Protein AF-0000000080641346 (afdb_homodimer)

Solvent-accessible surface area (backbone atoms only — not comparable to full-atom values): 7410 Å² total; per-residue (Å²): 88,31,54,39,50,41,51,44,59,51,30,59,75,70,66,49,52,66,63,59,49,15,62,72,49,70,47,54,49,66,57,49,52,45,48,41,63,59,72,61,62,54,46,49,25,45,59,51,28,36,50,36,58,64,69,64,57,82,56,42,58,72,43,44,43,79,41,114,89,30,53,39,47,38,51,45,60,51,31,59,75,70,67,50,52,64,62,60,48,14,62,72,48,70,47,55,50,66,57,48,50,46,49,40,63,60,74,63,63,55,46,49,26,45,59,50,29,35,51,34,57,65,69,65,57,84,55,41,60,71,43,45,43,79,41,115

Nearest PDB structures (foldseek):
  1b0n-assembly1_A  TM=8.890E-01  e=9.674E-03  Bacillus subtilis
  7t5u-assembly1_A  TM=7.933E-01  e=5.342E-03  Escherichia coli
  3qq6-assembly1_A  TM=8.705E-01  e=1.104E-02  Bacillus subtilis
  3zkc-assembly1_B  TM=8.684E-01  e=1.104E-02  Bacillus subtilis subsp. subtilis str. 168
  3zkc-assembly1_A  TM=8.473E-01  e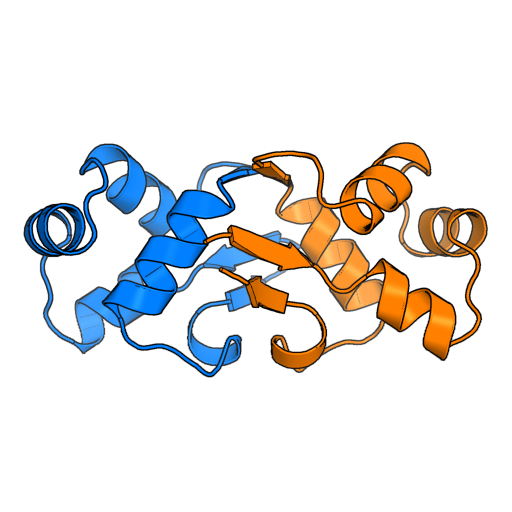=1.179E-02  Bacillus subtilis subsp. subtilis str. 168

Secondary structure (DSSP, 8-state):
-EEEETHHHHHHHHT--HHHHHHHHT--HHHHHHHHHT--SEEEHHHHHHHHHHHT---HHHHEEEE-/-EEEETHHHHHHHHT--HHHHHHHHT--HHHHHHHHHT--SEEEHHHHHHHHHHHT---HHHHEEEE-

Foldseek 3Di:
DAKAFCLQVLCVVVVHDLCRLCVQLVHDSVLSVCNNVVPDRDHDPVVVVSSCVSSVPPDVVVTIDDDD/DAKAFCLQVLCVVVVHDLCRLCVQLVHDSVLSVCNNVVPDRDHDPVVVVSSCVSSVPPDVVVTIDDDD

Structure (mmCIF, N/CA/C/O backbone):
data_AF-0000000080641346-model_v1
#
loop_
_entity.id
_entity.type
_entity.pdbx_description
1 polymer 'HTH cro/C1-type domain-containing protein'
#
loop_
_atom_site.group_PDB
_atom_site.id
_atom_site.type_symbol
_atom_site.label_atom_id
_atom_site.label_alt_id
_atom_site.label_comp_id
_atom_site.label_asym_id
_atom_site.label_entity_id
_atom_site.label_seq_id
_atom_site.pdbx_PDB_ins_code
_atom_site.Cartn_x
_atom_site.Cartn_y
_atom_site.Cartn_z
_atom_site.occupancy
_atom_site.B_iso_or_equiv
_atom_site.auth_seq_id
_atom_site.auth_comp_id
_atom_site.auth_asym_id
_atom_site.auth_atom_id
_atom_site.pdbx_PDB_model_num
ATOM 1 N N . MET A 1 1 ? -3.141 9.492 -10.547 1 87.5 1 MET A N 1
ATOM 2 C CA . MET A 1 1 ? -2.049 9.008 -9.703 1 87.5 1 MET A CA 1
ATOM 3 C C . MET A 1 1 ? -2.547 7.953 -8.727 1 87.5 1 MET A C 1
ATOM 5 O O . MET A 1 1 ? -3.545 8.164 -8.031 1 87.5 1 MET A O 1
ATOM 9 N N . ARG A 1 2 ? -1.963 6.793 -8.875 1 94.38 2 ARG A N 1
ATOM 10 C CA . ARG A 1 2 ? -2.393 5.742 -7.961 1 94.38 2 ARG A CA 1
ATOM 11 C C . ARG A 1 2 ? -1.223 4.844 -7.57 1 94.38 2 ARG A C 1
ATOM 13 O O . ARG A 1 2 ? -0.218 4.781 -8.281 1 94.38 2 ARG A O 1
ATOM 20 N N . LEU A 1 3 ? -1.389 4.215 -6.465 1 97.06 3 LEU A N 1
ATOM 21 C CA . LEU A 1 3 ? -0.452 3.188 -6.02 1 97.06 3 LEU A CA 1
ATOM 22 C C . LEU A 1 3 ? -0.625 1.906 -6.832 1 97.06 3 LEU A C 1
ATOM 24 O O . LEU A 1 3 ? -1.705 1.312 -6.836 1 97.06 3 LEU A O 1
ATOM 28 N N . TYR A 1 4 ? 0.426 1.586 -7.582 1 97.69 4 TYR A N 1
ATOM 29 C CA . TYR A 1 4 ? 0.452 0.367 -8.383 1 97.69 4 TYR A CA 1
ATOM 30 C C . TYR A 1 4 ? 1.204 -0.744 -7.66 1 97.69 4 TYR A C 1
ATOM 32 O O . TYR A 1 4 ? 2.289 -0.518 -7.121 1 97.69 4 TYR A O 1
ATOM 40 N N . ILE A 1 5 ? 0.56 -1.896 -7.664 1 98 5 ILE A N 1
ATOM 41 C CA . ILE A 1 5 ? 1.216 -3.068 -7.094 1 98 5 ILE A CA 1
ATOM 42 C C . ILE A 1 5 ? 1.813 -3.92 -8.211 1 98 5 ILE A C 1
ATOM 44 O O . ILE A 1 5 ? 1.091 -4.398 -9.086 1 98 5 ILE A O 1
ATOM 48 N N . LYS A 1 6 ? 3.07 -4.199 -8.188 1 98.19 6 LYS A N 1
ATOM 49 C CA . LYS A 1 6 ? 3.801 -4.875 -9.258 1 98.19 6 LYS A CA 1
ATOM 50 C C . LYS A 1 6 ? 3.773 -6.387 -9.07 1 98.19 6 LYS A C 1
ATOM 52 O O . LYS A 1 6 ? 4.715 -7.082 -9.453 1 98.19 6 LYS A O 1
ATOM 57 N N . LEU A 1 7 ? 2.775 -6.848 -8.492 1 98.25 7 LEU A N 1
ATOM 58 C CA . LEU A 1 7 ? 2.691 -8.273 -8.18 1 98.25 7 LEU A CA 1
ATOM 59 C C . LEU A 1 7 ? 2.752 -9.109 -9.445 1 98.25 7 LEU A C 1
ATOM 61 O O . LEU A 1 7 ? 3.541 -10.055 -9.539 1 98.25 7 LEU A O 1
ATOM 65 N N . GLU A 1 8 ? 1.95 -8.75 -10.414 1 98.25 8 GLU A N 1
ATOM 66 C CA . GLU A 1 8 ? 1.902 -9.523 -11.648 1 98.25 8 GLU A CA 1
ATOM 67 C C . GLU A 1 8 ? 3.268 -9.562 -12.328 1 98.25 8 GLU A C 1
ATOM 69 O O . GLU A 1 8 ? 3.707 -10.617 -12.797 1 98.25 8 GLU A O 1
ATOM 74 N N . GLU A 1 9 ? 3.934 -8.5 -12.43 1 98.12 9 GLU A N 1
ATOM 75 C CA . GLU A 1 9 ? 5.258 -8.406 -13.031 1 98.12 9 GLU A CA 1
ATOM 76 C C . GLU A 1 9 ? 6.266 -9.281 -12.297 1 98.12 9 GLU A C 1
ATOM 78 O O . GLU A 1 9 ? 7.09 -9.945 -12.93 1 98.12 9 GLU A O 1
ATOM 83 N N . ILE A 1 10 ? 6.211 -9.266 -10.969 1 98.06 10 ILE A N 1
ATOM 84 C CA . ILE A 1 10 ? 7.133 -10.047 -10.148 1 98.06 10 ILE A CA 1
ATOM 85 C C . ILE A 1 10 ? 6.895 -11.539 -10.375 1 98.06 10 ILE A C 1
ATOM 87 O O . ILE A 1 10 ? 7.84 -12.305 -10.57 1 98.06 10 ILE A O 1
ATOM 91 N N . LEU A 1 11 ? 5.586 -11.883 -10.32 1 98.12 11 LEU A N 1
ATOM 92 C CA . LEU A 1 11 ? 5.25 -13.289 -10.531 1 98.12 11 LEU A CA 1
ATOM 93 C C . LEU A 1 11 ? 5.695 -13.758 -11.914 1 98.12 11 LEU A C 1
ATOM 95 O O . LEU A 1 11 ? 6.262 -14.844 -12.055 1 98.12 11 LEU A O 1
ATOM 99 N N . ASP A 1 12 ? 5.477 -12.922 -12.914 1 98 12 ASP A N 1
ATOM 100 C CA . ASP A 1 12 ? 5.863 -13.25 -14.289 1 98 12 ASP A CA 1
ATOM 101 C C . ASP A 1 12 ? 7.379 -13.383 -14.414 1 98 12 ASP A C 1
ATOM 103 O O . ASP A 1 12 ? 7.875 -14.328 -15.023 1 98 12 ASP A O 1
ATOM 107 N N . LYS A 1 13 ? 8.078 -12.5 -13.844 1 97.56 13 LYS A N 1
ATOM 108 C CA . LYS A 1 13 ? 9.539 -12.5 -13.883 1 97.56 13 LYS A CA 1
ATOM 109 C C . LYS A 1 13 ? 10.109 -13.742 -13.195 1 97.56 13 LYS A C 1
ATOM 111 O O . LYS A 1 13 ? 11.117 -14.297 -13.633 1 97.56 13 LYS A O 1
ATOM 116 N N . ARG A 1 14 ? 9.445 -14.164 -12.148 1 96.62 14 ARG A N 1
ATOM 117 C CA . ARG A 1 14 ? 9.922 -15.297 -11.375 1 96.62 14 ARG A CA 1
ATOM 118 C C . ARG A 1 14 ? 9.344 -16.609 -11.898 1 96.62 14 ARG A C 1
ATOM 120 O O . ARG A 1 14 ? 9.703 -17.688 -11.422 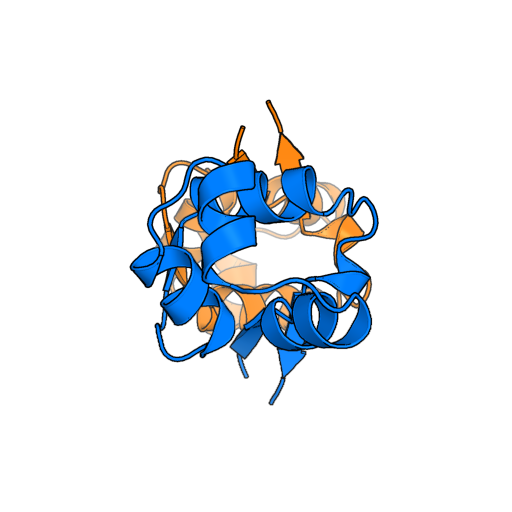1 96.62 14 ARG A O 1
ATOM 127 N N . GLY A 1 15 ? 8.375 -16.469 -12.719 1 97.69 15 GLY A N 1
ATOM 128 C CA . GLY A 1 15 ? 7.746 -17.641 -13.305 1 97.69 15 GLY A CA 1
ATOM 129 C C . GLY A 1 15 ? 6.785 -18.344 -12.367 1 97.69 15 GLY A C 1
ATOM 130 O O . GLY A 1 15 ? 6.66 -19.562 -12.391 1 97.69 15 GLY A O 1
ATOM 131 N N . ILE A 1 16 ? 6.234 -17.672 -11.555 1 97.44 16 ILE A N 1
ATOM 132 C CA . ILE A 1 16 ? 5.297 -18.234 -10.594 1 97.44 16 ILE A CA 1
ATOM 133 C C . ILE A 1 16 ? 3.867 -18.062 -11.102 1 97.44 16 ILE A C 1
ATOM 135 O O . ILE A 1 16 ? 3.486 -16.969 -11.547 1 97.44 16 ILE A O 1
ATOM 139 N N . LYS A 1 17 ? 3.121 -19.078 -11.031 1 97.94 17 LYS A N 1
ATOM 140 C CA . LYS A 1 17 ? 1.716 -19.016 -11.422 1 97.94 17 LYS A CA 1
ATOM 141 C C . LYS A 1 17 ? 0.868 -18.375 -10.32 1 97.94 17 LYS A C 1
ATOM 143 O O . LYS A 1 17 ? 1.084 -18.625 -9.133 1 97.94 17 LYS A O 1
ATOM 148 N N . LYS A 1 18 ? -0.145 -17.594 -10.68 1 98 18 LYS A N 1
ATOM 149 C CA . LYS A 1 18 ? -1.003 -16.875 -9.742 1 98 18 LYS A CA 1
ATOM 150 C C . LYS A 1 18 ? -1.677 -17.844 -8.773 1 98 18 LYS A C 1
ATOM 152 O O . LYS A 1 18 ? -1.672 -17.609 -7.559 1 98 18 LYS A O 1
ATOM 157 N N . MET A 1 19 ? -2.219 -18.922 -9.352 1 97.69 19 MET A N 1
ATOM 158 C CA . MET A 1 19 ? -2.934 -19.906 -8.547 1 97.69 19 MET A CA 1
ATOM 159 C C . MET A 1 19 ? -2 -20.562 -7.535 1 97.69 19 MET A C 1
ATOM 161 O O . MET A 1 19 ? -2.369 -20.75 -6.375 1 97.69 19 MET A O 1
ATOM 165 N N . LYS A 1 20 ? -0.89 -20.938 -7.965 1 97.88 20 LYS A N 1
ATOM 166 C CA . LYS A 1 20 ? 0.098 -21.562 -7.082 1 97.88 20 LYS A CA 1
ATOM 167 C C . LYS A 1 20 ? 0.53 -20.594 -5.98 1 97.88 20 LYS A C 1
ATOM 169 O O . LYS A 1 20 ? 0.643 -20.984 -4.816 1 97.88 20 LYS A O 1
ATOM 174 N N . PHE A 1 21 ? 0.82 -19.438 -6.324 1 98.5 21 PHE A N 1
ATOM 175 C CA . PHE A 1 21 ? 1.227 -18.422 -5.352 1 98.5 21 PHE A CA 1
ATOM 176 C C . PHE A 1 21 ? 0.136 -18.219 -4.309 1 98.5 21 PHE A C 1
ATOM 178 O O . PHE A 1 21 ? 0.424 -18.109 -3.113 1 98.5 21 PHE A O 1
ATOM 185 N N . ALA A 1 22 ? -1.121 -18.078 -4.746 1 98.12 22 ALA A N 1
ATOM 186 C CA . ALA A 1 22 ? -2.258 -17.891 -3.848 1 98.12 22 ALA A CA 1
ATOM 187 C C . ALA A 1 22 ? -2.285 -18.984 -2.773 1 98.12 22 ALA A C 1
ATOM 189 O O . ALA A 1 22 ? -2.465 -18.688 -1.59 1 98.12 22 ALA A O 1
ATOM 190 N N . GLU A 1 23 ? -2.055 -20.156 -3.221 1 97.06 23 GLU A N 1
ATOM 191 C CA . GLU A 1 23 ? -2.018 -21.297 -2.303 1 97.06 23 GLU A CA 1
ATOM 192 C C . GLU A 1 23 ? -0.842 -21.188 -1.336 1 97.06 23 GLU A C 1
ATOM 194 O O . GLU A 1 23 ? -0.98 -21.484 -0.147 1 97.06 23 GLU A O 1
ATOM 199 N N . GLU A 1 24 ? 0.261 -20.75 -1.817 1 95.75 24 GLU A N 1
ATOM 200 C CA . GLU A 1 24 ? 1.483 -20.641 -1.027 1 95.75 24 GLU A CA 1
ATOM 201 C C . GLU A 1 24 ? 1.325 -19.609 0.088 1 95.75 24 GLU A C 1
ATOM 203 O O . GLU A 1 24 ? 1.813 -19.812 1.202 1 95.75 24 GLU A O 1
ATOM 208 N N . VAL A 1 25 ? 0.707 -18.516 -0.219 1 96.25 25 VAL A N 1
ATOM 209 C CA . VAL A 1 25 ? 0.61 -17.422 0.744 1 96.25 25 VAL A CA 1
ATOM 210 C C . VAL A 1 25 ? -0.68 -17.547 1.55 1 96.25 25 VAL A C 1
ATOM 212 O O . VAL A 1 25 ? -0.898 -16.812 2.512 1 96.25 25 VAL A O 1
ATOM 215 N N . GLY 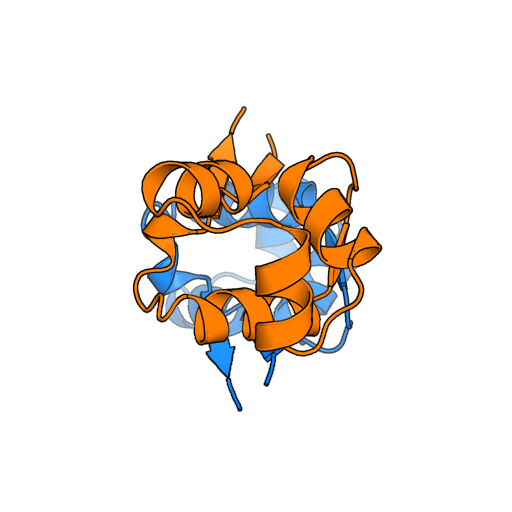A 1 26 ? -1.522 -18.406 1.161 1 96.25 26 GLY A N 1
ATOM 216 C CA . GLY A 1 26 ? -2.768 -18.641 1.876 1 96.25 26 GLY A CA 1
ATOM 217 C C . GLY A 1 26 ? -3.83 -17.594 1.583 1 96.25 26 GLY A C 1
ATOM 218 O O . GLY A 1 26 ? -4.484 -17.094 2.5 1 96.25 26 GLY A O 1
ATOM 219 N N . VAL A 1 27 ? -3.951 -17.203 0.407 1 95.88 27 VAL A N 1
ATOM 220 C CA . VAL A 1 27 ? -4.953 -16.25 -0.051 1 95.88 27 VAL A CA 1
ATOM 221 C C . VAL A 1 27 ? -5.75 -16.844 -1.206 1 95.88 27 VAL A C 1
ATOM 223 O O . VAL A 1 27 ? -5.285 -17.766 -1.882 1 95.88 27 VAL A O 1
ATOM 226 N N . ARG A 1 28 ? -6.922 -16.344 -1.357 1 97.25 28 ARG A N 1
ATOM 227 C CA . ARG A 1 28 ? -7.75 -16.828 -2.457 1 97.25 28 ARG A CA 1
ATOM 228 C C . ARG A 1 28 ? -7.211 -16.344 -3.801 1 97.25 28 ARG A C 1
ATOM 230 O O . ARG A 1 28 ? -6.711 -15.219 -3.91 1 97.25 28 ARG A O 1
ATOM 237 N N . ASN A 1 29 ? -7.445 -17.219 -4.781 1 97.5 29 ASN A N 1
ATOM 238 C CA . ASN A 1 29 ? -6.992 -16.906 -6.129 1 97.5 29 ASN A CA 1
ATOM 239 C C . ASN A 1 29 ? -7.543 -15.562 -6.613 1 97.5 29 ASN A C 1
ATOM 241 O O . ASN A 1 29 ? -6.84 -14.805 -7.285 1 97.5 29 ASN A O 1
ATOM 245 N N . ASN A 1 30 ? -8.742 -15.312 -6.293 1 97.25 30 ASN A N 1
ATOM 246 C CA . ASN A 1 30 ? -9.375 -14.078 -6.75 1 97.25 30 ASN A CA 1
ATOM 247 C C . ASN A 1 30 ? -8.688 -12.844 -6.168 1 97.25 30 ASN A C 1
ATOM 249 O O . ASN A 1 30 ? -8.617 -11.805 -6.82 1 97.25 30 ASN A O 1
ATOM 253 N N . VAL A 1 31 ? -8.172 -12.953 -4.918 1 96.81 31 VAL A N 1
ATOM 254 C CA . VAL A 1 31 ? -7.469 -11.844 -4.277 1 96.81 31 VAL A CA 1
ATOM 255 C C . VAL A 1 31 ? -6.164 -11.555 -5.02 1 96.81 31 VAL A C 1
ATOM 257 O O . VAL A 1 31 ? -5.852 -10.398 -5.309 1 96.81 31 VAL A O 1
ATOM 260 N N . ILE A 1 32 ? -5.445 -12.625 -5.32 1 98.06 32 ILE A N 1
ATOM 261 C CA . ILE A 1 32 ? -4.199 -12.477 -6.066 1 98.06 32 ILE A CA 1
ATOM 262 C C . ILE A 1 32 ? -4.492 -11.883 -7.441 1 98.06 32 ILE A C 1
ATOM 264 O O . ILE A 1 32 ? -3.797 -10.961 -7.883 1 98.06 32 ILE A O 1
ATOM 268 N N . SER A 1 33 ? -5.508 -12.43 -8.109 1 97.88 33 SER A N 1
ATOM 269 C CA . SER A 1 33 ? -5.891 -11.914 -9.422 1 97.88 33 SER A CA 1
ATOM 270 C C . SER A 1 33 ? -6.227 -10.422 -9.359 1 97.88 33 SER A C 1
ATOM 272 O O . SER A 1 33 ? -5.812 -9.648 -10.219 1 97.88 33 SER A O 1
ATOM 274 N N . GLU A 1 34 ? -6.953 -10.047 -8.336 1 97.25 34 GLU A N 1
ATOM 275 C CA . GLU A 1 34 ? -7.34 -8.648 -8.156 1 97.25 34 GLU A CA 1
ATOM 276 C C . GLU A 1 34 ? -6.121 -7.77 -7.898 1 97.25 34 GLU A C 1
ATOM 278 O O . GLU A 1 34 ? -6.023 -6.664 -8.438 1 97.25 34 GLU A O 1
ATOM 283 N N . LEU A 1 35 ? -5.203 -8.227 -7.062 1 97.5 35 LEU A N 1
ATOM 284 C CA . LEU A 1 35 ? -3.986 -7.477 -6.762 1 97.5 35 LEU A CA 1
ATOM 285 C C . LEU A 1 35 ? -3.129 -7.309 -8.008 1 97.5 35 LEU A C 1
ATOM 287 O O . LEU A 1 35 ? -2.543 -6.246 -8.227 1 97.5 35 LEU A O 1
ATOM 291 N N . CYS A 1 36 ? -3.15 -8.305 -8.82 1 98.12 36 CYS A N 1
ATOM 292 C CA . CYS A 1 36 ? -2.383 -8.273 -10.062 1 98.12 36 CYS A CA 1
ATOM 293 C C . CYS A 1 36 ? -3.01 -7.312 -11.062 1 98.12 36 CYS A C 1
ATOM 295 O O . CYS A 1 36 ? -2.299 -6.605 -11.781 1 98.12 36 CYS A O 1
ATOM 297 N N . ALA A 1 37 ? -4.234 -7.273 -11.102 1 97.06 37 ALA A N 1
ATOM 298 C CA . ALA A 1 37 ? -4.957 -6.484 -12.094 1 97.06 37 ALA A CA 1
ATOM 299 C C . ALA A 1 37 ? -4.902 -4.996 -11.758 1 97.06 37 ALA A C 1
ATOM 301 O O . ALA A 1 37 ? -5.027 -4.148 -12.641 1 97.06 37 ALA A O 1
ATOM 302 N N . ASN A 1 38 ? -4.75 -4.605 -10.602 1 97.38 38 ASN A N 1
ATOM 303 C CA . ASN A 1 38 ? -4.703 -3.227 -10.133 1 97.38 38 ASN A CA 1
ATOM 304 C C . ASN A 1 38 ? -5.961 -2.457 -10.523 1 97.38 38 ASN A C 1
ATOM 306 O O . ASN A 1 38 ? -5.891 -1.279 -10.875 1 97.38 38 ASN A O 1
ATOM 310 N N . GLN A 1 39 ? -7.035 -3.061 -10.43 1 94.75 39 GLN A N 1
ATOM 311 C CA . GLN A 1 39 ? -8.281 -2.445 -10.875 1 94.75 39 GLN A CA 1
ATOM 312 C C . GLN A 1 39 ? -9.07 -1.88 -9.703 1 94.75 39 GLN A C 1
ATOM 314 O O . GLN A 1 39 ? -9.836 -0.931 -9.867 1 94.75 39 GLN A O 1
ATOM 319 N N . ARG A 1 40 ? -8.875 -2.436 -8.531 1 95.44 40 ARG A N 1
ATOM 320 C CA . ARG A 1 40 ? -9.602 -1.976 -7.355 1 95.44 40 ARG A CA 1
ATOM 321 C C . ARG A 1 40 ? -9.008 -0.682 -6.812 1 95.44 40 ARG A C 1
ATOM 323 O O . ARG A 1 40 ? -7.785 -0.501 -6.828 1 95.44 40 ARG A O 1
ATOM 330 N N . SER A 1 41 ? -9.883 0.09 -6.297 1 96.56 41 SER A N 1
ATOM 331 C CA . SER A 1 41 ? -9.438 1.36 -5.734 1 96.56 41 SER A CA 1
ATOM 332 C C . SER A 1 41 ? -8.789 1.163 -4.367 1 96.56 41 SER A C 1
ATOM 334 O O . SER A 1 41 ? -7.984 1.986 -3.932 1 96.56 41 SER A O 1
ATOM 336 N N . THR A 1 42 ? -9.156 0.118 -3.732 1 97.31 42 THR A N 1
ATOM 337 C CA . THR A 1 42 ? -8.625 -0.149 -2.398 1 97.31 42 THR A CA 1
ATOM 338 C C . THR A 1 42 ? -7.867 -1.473 -2.375 1 97.31 42 THR A C 1
ATOM 340 O O . THR A 1 42 ? -8.039 -2.309 -3.264 1 97.31 42 THR A O 1
ATOM 343 N N . ILE A 1 43 ? -6.957 -1.593 -1.416 1 96.44 43 ILE A N 1
ATOM 344 C CA . ILE A 1 43 ? -6.254 -2.855 -1.214 1 96.44 43 ILE A CA 1
ATOM 345 C C . ILE A 1 43 ? -6.305 -3.244 0.261 1 96.44 43 ILE A C 1
ATOM 347 O O . ILE A 1 43 ? -6.34 -2.377 1.138 1 96.44 43 ILE A O 1
ATOM 351 N N . ASN A 1 44 ? -6.348 -4.496 0.414 1 97.5 44 ASN A N 1
ATOM 352 C CA . ASN A 1 44 ? -6.352 -5.051 1.764 1 97.5 44 ASN A CA 1
ATOM 353 C C . ASN A 1 44 ? -4.941 -5.172 2.326 1 97.5 44 ASN A C 1
ATOM 355 O O . ASN A 1 44 ? -4.074 -5.801 1.712 1 97.5 44 ASN A O 1
ATOM 359 N N . ARG A 1 45 ? -4.746 -4.613 3.535 1 97.38 45 ARG A N 1
ATOM 360 C CA . ARG A 1 45 ? -3.424 -4.535 4.145 1 97.38 45 ARG A CA 1
ATOM 361 C C . ARG A 1 45 ? -2.887 -5.926 4.469 1 97.38 45 ARG A C 1
ATOM 363 O O . ARG A 1 45 ? -1.687 -6.18 4.336 1 97.38 45 ARG A O 1
ATOM 370 N N . GLU A 1 46 ? -3.721 -6.797 4.875 1 97 46 GLU A N 1
ATOM 371 C CA . GLU A 1 46 ? -3.297 -8.156 5.199 1 97 46 GLU A CA 1
ATOM 372 C C . GLU A 1 46 ? -2.863 -8.914 3.947 1 97 46 GLU A C 1
ATOM 374 O O . GLU A 1 46 ? -1.845 -9.602 3.955 1 97 46 GLU A O 1
ATOM 379 N N . HIS A 1 47 ? -3.59 -8.766 2.936 1 97.19 47 HIS A N 1
ATOM 380 C CA . HIS A 1 47 ? -3.264 -9.445 1.688 1 97.19 47 HIS A CA 1
ATOM 381 C C . HIS A 1 47 ? -1.914 -8.984 1.146 1 97.19 47 HIS A C 1
ATOM 383 O O . HIS A 1 47 ? -1.103 -9.805 0.709 1 97.19 47 HIS A O 1
ATOM 389 N N . VAL A 1 48 ? -1.701 -7.711 1.24 1 97.12 48 VAL A N 1
ATOM 390 C CA . VAL A 1 48 ? -0.447 -7.156 0.746 1 97.12 48 VAL A CA 1
ATOM 391 C C . VAL A 1 48 ? 0.718 -7.688 1.578 1 97.12 48 VAL A C 1
ATOM 393 O O . VAL A 1 48 ? 1.766 -8.047 1.033 1 97.12 48 VAL A O 1
ATOM 396 N N . ALA A 1 49 ? 0.456 -7.738 2.836 1 97.19 49 ALA A N 1
ATOM 397 C CA . ALA A 1 49 ? 1.496 -8.258 3.723 1 97.19 49 ALA A CA 1
ATOM 398 C C . ALA A 1 49 ? 1.826 -9.703 3.393 1 97.19 49 ALA A C 1
ATOM 400 O O . ALA A 1 49 ? 2.998 -10.086 3.32 1 97.19 49 ALA A O 1
ATOM 401 N N . LYS A 1 50 ? 0.844 -10.508 3.174 1 97.06 50 LYS A N 1
ATOM 402 C CA . LYS A 1 50 ? 1.035 -11.914 2.83 1 97.06 50 LYS A CA 1
ATOM 403 C C . LYS A 1 50 ? 1.797 -12.062 1.516 1 97.06 50 LYS A C 1
ATOM 405 O O . LYS A 1 50 ? 2.678 -12.914 1.393 1 97.06 50 LYS A O 1
ATOM 410 N N . VAL A 1 51 ? 1.444 -11.242 0.601 1 97.31 51 VAL A N 1
ATOM 411 C CA . VAL A 1 51 ? 2.084 -11.273 -0.71 1 97.31 51 VAL A CA 1
ATOM 412 C C . VAL A 1 51 ? 3.559 -10.906 -0.573 1 97.31 51 VAL A C 1
ATOM 414 O O . VAL A 1 51 ? 4.434 -11.602 -1.096 1 97.31 51 VAL A O 1
ATOM 417 N N . ALA A 1 52 ? 3.82 -9.836 0.106 1 97.12 52 ALA A N 1
ATOM 418 C CA . ALA A 1 52 ? 5.199 -9.398 0.31 1 97.12 52 ALA A CA 1
ATOM 419 C C . ALA A 1 52 ? 6.023 -10.484 0.99 1 97.12 52 ALA A C 1
ATOM 421 O O . ALA A 1 52 ? 7.148 -10.773 0.571 1 97.12 52 ALA A O 1
ATOM 422 N N . LYS A 1 53 ? 5.461 -11.07 1.996 1 96.38 53 LYS A N 1
ATOM 423 C CA . LYS A 1 53 ? 6.148 -12.117 2.738 1 96.38 53 LYS A CA 1
ATOM 424 C C . LYS A 1 53 ? 6.359 -13.359 1.87 1 96.38 53 LYS A C 1
ATOM 426 O O . LYS A 1 53 ? 7.441 -13.945 1.869 1 96.38 53 LYS A O 1
ATOM 431 N N . GLY A 1 54 ? 5.328 -13.703 1.177 1 96.31 54 GLY A N 1
ATOM 432 C CA . GLY A 1 54 ? 5.398 -14.867 0.311 1 96.31 54 GLY A CA 1
ATOM 433 C C . GLY A 1 54 ? 6.461 -14.75 -0.767 1 96.31 54 GLY A C 1
ATOM 434 O O . GLY A 1 54 ? 7.07 -15.742 -1.158 1 96.31 54 GLY A O 1
ATOM 435 N N . LEU A 1 55 ? 6.707 -13.531 -1.194 1 97.25 55 LEU A N 1
ATOM 436 C CA . LEU A 1 55 ? 7.691 -13.273 -2.24 1 97.25 55 LEU A CA 1
ATOM 437 C C . LEU A 1 55 ? 9.062 -12.969 -1.641 1 97.25 55 LEU A C 1
ATOM 439 O O . LEU A 1 55 ? 10.047 -12.828 -2.369 1 97.25 55 LEU A O 1
ATOM 443 N N . GLY A 1 56 ? 9.055 -12.828 -0.365 1 96.06 56 GLY A N 1
ATOM 444 C CA . GLY A 1 56 ? 10.297 -12.484 0.299 1 96.06 56 GLY A CA 1
ATOM 445 C C . GLY A 1 56 ? 10.781 -11.086 -0.029 1 96.06 56 GLY A C 1
ATOM 446 O O . GLY A 1 56 ? 11.984 -10.844 -0.147 1 96.06 56 GLY A O 1
ATOM 447 N N . ILE A 1 57 ? 9.93 -10.266 -0.222 1 95.44 57 ILE A N 1
ATOM 448 C CA . ILE A 1 57 ? 10.281 -8.898 -0.599 1 95.44 57 ILE A CA 1
ATOM 449 C C . ILE A 1 57 ? 10.508 -8.062 0.656 1 95.44 57 ILE A C 1
ATOM 451 O O . ILE A 1 57 ? 9.641 -7.992 1.53 1 95.44 57 ILE A O 1
ATOM 455 N N . THR A 1 58 ? 11.664 -7.438 0.709 1 93.19 58 THR A N 1
ATOM 456 C CA . THR A 1 58 ? 12 -6.57 1.833 1 93.19 58 THR A CA 1
ATOM 457 C C . THR A 1 58 ? 12.086 -5.113 1.385 1 93.19 58 THR A C 1
ATOM 459 O O . THR A 1 58 ? 12.039 -4.199 2.211 1 93.19 58 THR A O 1
ATOM 462 N N . ASP A 1 59 ? 12.312 -4.988 0.091 1 97.19 59 ASP A N 1
ATOM 463 C CA . ASP A 1 59 ? 12.336 -3.658 -0.51 1 97.19 59 ASP A CA 1
ATOM 464 C C . ASP A 1 59 ? 10.977 -3.301 -1.102 1 97.19 59 ASP A C 1
ATOM 466 O O . ASP A 1 59 ? 10.609 -3.795 -2.17 1 97.19 59 ASP A O 1
ATOM 470 N N . MET A 1 60 ? 10.297 -2.393 -0.462 1 97.5 60 MET A N 1
ATOM 471 C CA . MET A 1 60 ? 8.938 -2.047 -0.863 1 97.5 60 MET A CA 1
ATOM 472 C C . MET A 1 60 ? 8.922 -1.39 -2.238 1 97.5 60 MET A C 1
ATOM 474 O O . MET A 1 60 ? 7.895 -1.37 -2.914 1 97.5 60 MET A O 1
ATOM 478 N N . ASN A 1 61 ? 10.102 -0.903 -2.658 1 97.62 61 ASN A N 1
ATOM 479 C CA . ASN A 1 61 ? 10.195 -0.33 -3.996 1 97.62 61 ASN A CA 1
ATOM 480 C C . ASN A 1 61 ? 10.008 -1.395 -5.074 1 97.62 61 ASN A C 1
ATOM 482 O O . ASN A 1 61 ? 9.648 -1.079 -6.211 1 97.62 61 ASN A O 1
ATOM 486 N N . GLU A 1 62 ? 10.258 -2.604 -4.73 1 97.38 62 GLU A N 1
ATOM 487 C CA . GLU A 1 62 ? 10.102 -3.705 -5.676 1 97.38 62 GLU A CA 1
ATOM 488 C C . GLU A 1 62 ? 8.633 -4.047 -5.887 1 97.38 62 GLU A C 1
ATOM 490 O O . GLU A 1 62 ? 8.25 -4.496 -6.969 1 97.38 62 GLU A O 1
ATOM 495 N N . LEU A 1 63 ? 7.789 -3.773 -4.859 1 97.88 63 LEU A N 1
ATOM 496 C CA . LEU A 1 63 ? 6.402 -4.227 -4.891 1 97.88 63 LEU A CA 1
ATOM 497 C C . LEU A 1 63 ? 5.465 -3.078 -5.258 1 97.88 63 LEU A C 1
ATOM 499 O O . LEU A 1 63 ? 4.453 -3.289 -5.93 1 97.88 63 LEU A O 1
ATOM 503 N N . PHE A 1 64 ? 5.832 -1.864 -4.801 1 97.88 64 PHE A N 1
ATOM 504 C CA . PHE A 1 64 ? 4.945 -0.718 -4.957 1 97.88 64 PHE A CA 1
ATOM 505 C C . PHE A 1 64 ? 5.547 0.304 -5.914 1 97.88 64 PHE A C 1
ATOM 507 O O . PHE A 1 64 ? 6.758 0.524 -5.914 1 97.88 64 PHE A O 1
ATOM 514 N N . GLU A 1 65 ? 4.699 0.929 -6.691 1 96.75 65 GLU A N 1
ATOM 515 C CA . GLU A 1 65 ? 5.07 2.033 -7.57 1 96.75 65 GLU A CA 1
ATOM 516 C C . GLU A 1 65 ? 3.941 3.053 -7.684 1 96.75 65 GLU A C 1
ATOM 518 O O . GLU A 1 65 ? 2.771 2.682 -7.797 1 96.75 65 GLU A O 1
ATOM 523 N N . ILE A 1 66 ? 4.277 4.332 -7.582 1 96 66 ILE A N 1
ATOM 524 C CA . ILE A 1 66 ? 3.287 5.371 -7.852 1 96 66 ILE A CA 1
ATOM 525 C C . ILE A 1 66 ? 3.273 5.695 -9.344 1 96 66 ILE A C 1
ATOM 527 O O . ILE A 1 66 ? 4.309 6.039 -9.922 1 96 66 ILE A O 1
ATOM 531 N N . ARG A 1 67 ? 2.033 5.453 -9.875 1 93.25 67 ARG A N 1
ATOM 532 C CA . ARG A 1 67 ? 1.906 5.707 -11.305 1 93.25 67 ARG A CA 1
ATOM 533 C C . ARG A 1 67 ? 0.914 6.832 -11.578 1 93.25 67 ARG A C 1
ATOM 535 O O . ARG A 1 67 ? -0.067 6.992 -10.852 1 93.25 67 ARG A O 1
ATOM 542 N N . ASP A 1 68 ? 1.14 7.715 -12.516 1 84.44 68 ASP A N 1
ATOM 543 C CA . ASP A 1 68 ? 0.271 8.828 -12.898 1 84.44 68 ASP A CA 1
ATOM 544 C C . ASP A 1 68 ? -0.887 8.344 -13.766 1 84.44 68 ASP A C 1
ATOM 546 O O . ASP A 1 68 ? -0.745 7.375 -14.516 1 84.44 68 ASP A O 1
ATOM 550 N N . MET B 1 1 ? -0.019 -9.945 10.758 1 87.31 1 MET B N 1
ATOM 551 C CA . MET B 1 1 ? 0.848 -9.297 9.781 1 87.31 1 MET B CA 1
ATOM 552 C C . MET B 1 1 ? 0.049 -8.344 8.891 1 87.31 1 MET B C 1
ATOM 554 O O . MET B 1 1 ? -0.984 -8.734 8.336 1 87.31 1 MET B O 1
ATOM 558 N N . ARG B 1 2 ? 0.449 -7.109 8.984 1 94.12 2 ARG B N 1
ATOM 559 C CA . ARG B 1 2 ? -0.272 -6.156 8.148 1 94.12 2 ARG B CA 1
ATOM 560 C C . ARG B 1 2 ? 0.666 -5.086 7.605 1 94.12 2 ARG B C 1
ATOM 562 O O . ARG B 1 2 ? 1.73 -4.836 8.18 1 94.12 2 ARG B O 1
ATOM 569 N N . LEU B 1 3 ? 0.26 -4.504 6.535 1 96.94 3 LEU B N 1
ATOM 570 C CA . LEU B 1 3 ? 0.942 -3.344 5.973 1 96.94 3 LEU B CA 1
ATOM 571 C C . LEU B 1 3 ? 0.676 -2.098 6.809 1 96.94 3 LEU B C 1
ATOM 573 O O . LEU B 1 3 ? -0.477 -1.697 6.984 1 96.94 3 LEU B O 1
ATOM 577 N N . TYR B 1 4 ? 1.748 -1.591 7.398 1 97.62 4 TYR B N 1
ATOM 578 C CA . TYR B 1 4 ? 1.686 -0.375 8.203 1 97.62 4 TYR B CA 1
ATOM 579 C C . TYR B 1 4 ? 2.135 0.836 7.391 1 97.62 4 TYR B C 1
ATOM 581 O O . TYR B 1 4 ? 3.158 0.786 6.703 1 97.62 4 TYR B O 1
ATOM 589 N N . ILE B 1 5 ? 1.317 1.865 7.496 1 97.94 5 ILE B N 1
ATOM 590 C CA . ILE B 1 5 ? 1.688 3.121 6.855 1 97.94 5 ILE B CA 1
ATOM 591 C C . ILE B 1 5 ? 2.287 4.07 7.887 1 97.94 5 ILE B C 1
ATOM 593 O O . ILE B 1 5 ? 1.629 4.43 8.867 1 97.94 5 ILE B O 1
ATOM 597 N N . LYS B 1 6 ? 3.461 4.559 7.695 1 98.19 6 LYS B N 1
ATOM 598 C CA . LYS B 1 6 ? 4.215 5.355 8.656 1 98.19 6 LYS B CA 1
ATOM 599 C C . LYS B 1 6 ? 3.916 6.84 8.492 1 98.19 6 LYS B C 1
ATOM 601 O O . LYS B 1 6 ? 4.773 7.684 8.758 1 98.19 6 LYS B O 1
ATOM 606 N N . LEU B 1 7 ? 2.789 7.113 8.062 1 98.25 7 LEU B N 1
ATOM 607 C CA . LEU B 1 7 ? 2.434 8.5 7.781 1 98.25 7 LEU B CA 1
ATOM 608 C C . LEU B 1 7 ? 2.533 9.352 9.039 1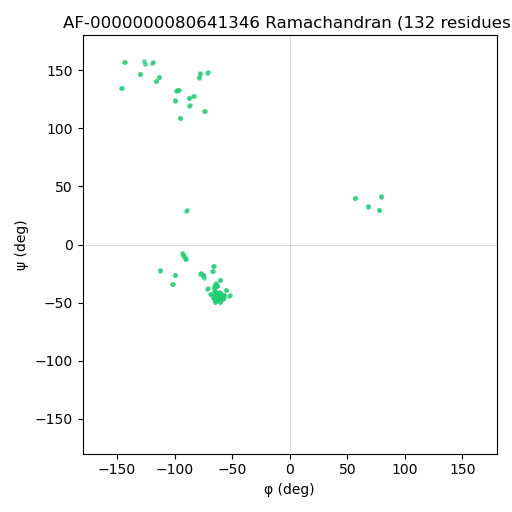 98.25 7 LEU B C 1
ATOM 610 O O . LEU B 1 7 ? 3.164 10.414 9.031 1 98.25 7 LEU B O 1
ATOM 614 N N . GLU B 1 8 ? 1.94 8.875 10.102 1 98.19 8 GLU B N 1
ATOM 615 C CA . GLU B 1 8 ? 1.939 9.641 11.344 1 98.19 8 GLU B CA 1
ATOM 616 C C . GLU B 1 8 ? 3.361 9.906 11.828 1 98.19 8 GLU B C 1
ATOM 618 O O . GLU B 1 8 ? 3.686 11.023 12.242 1 98.19 8 GLU B O 1
ATOM 623 N N . GLU B 1 9 ? 4.199 8.977 11.82 1 98.12 9 GLU B N 1
ATOM 624 C CA . GLU B 1 9 ? 5.594 9.102 12.242 1 98.12 9 GLU B CA 1
ATOM 625 C C . GLU B 1 9 ? 6.332 10.125 11.383 1 98.12 9 GLU B C 1
ATOM 627 O O . GLU B 1 9 ? 7.121 10.922 11.898 1 98.12 9 GLU B O 1
ATOM 632 N N . ILE B 1 10 ? 6.094 10.086 10.078 1 98.06 10 ILE B N 1
ATOM 633 C CA . ILE B 1 10 ? 6.758 10.992 9.141 1 98.06 10 ILE B CA 1
ATOM 634 C C . ILE B 1 10 ? 6.312 12.43 9.414 1 98.06 10 ILE B C 1
ATOM 636 O O . ILE B 1 10 ? 7.141 13.344 9.477 1 98.06 10 ILE B O 1
ATOM 640 N N . LEU B 1 11 ? 4.973 12.547 9.547 1 98.12 11 LEU B N 1
ATOM 641 C CA . LEU B 1 11 ? 4.449 13.883 9.82 1 98.12 11 LEU B CA 1
ATOM 642 C C . LEU B 1 11 ? 5 14.43 11.133 1 98.12 11 LEU B C 1
ATOM 644 O O . LEU B 1 11 ? 5.395 15.594 11.203 1 98.12 11 LEU B O 1
ATOM 648 N N . ASP B 1 12 ? 5.066 13.586 12.148 1 98 12 ASP B N 1
ATOM 649 C CA . ASP B 1 12 ? 5.582 13.984 13.453 1 98 12 ASP B CA 1
ATOM 650 C C . ASP B 1 12 ? 7.059 14.367 13.359 1 98 12 ASP B C 1
ATOM 652 O O . ASP B 1 12 ? 7.477 15.383 13.914 1 98 12 ASP B O 1
ATOM 656 N N . LYS B 1 13 ? 7.801 13.609 12.695 1 97.56 13 LYS B N 1
ATOM 657 C CA . LYS B 1 13 ? 9.234 13.844 12.539 1 97.56 13 LYS B CA 1
ATOM 658 C C . LYS B 1 13 ? 9.492 15.148 11.789 1 97.56 13 LYS B C 1
ATOM 660 O O . LYS B 1 13 ? 10.445 15.867 12.094 1 97.56 13 LYS B O 1
ATOM 665 N N . ARG B 1 14 ? 8.633 15.438 10.844 1 96.62 14 ARG B N 1
ATOM 666 C CA . ARG B 1 14 ? 8.805 16.625 10.016 1 96.62 14 ARG B CA 1
ATOM 667 C C . ARG B 1 14 ? 8.094 17.828 10.633 1 96.62 14 ARG B C 1
ATOM 669 O O . ARG B 1 14 ? 8.203 18.953 10.125 1 96.62 14 ARG B O 1
ATOM 676 N N . GLY B 1 15 ? 7.289 17.562 11.578 1 97.69 15 GLY B N 1
ATOM 677 C CA . GLY B 1 15 ? 6.562 18.625 12.258 1 97.69 15 GLY B CA 1
ATOM 678 C C . GLY B 1 15 ? 5.379 19.141 11.469 1 97.69 15 GLY B C 1
ATOM 679 O O . GLY B 1 15 ? 5.066 20.344 11.523 1 97.69 15 GLY B O 1
ATOM 680 N N . ILE B 1 16 ? 4.828 18.391 10.742 1 97.44 16 ILE B N 1
ATOM 681 C CA . ILE B 1 16 ? 3.684 18.781 9.922 1 97.44 16 ILE B CA 1
ATOM 682 C C . ILE B 1 16 ? 2.389 18.375 10.625 1 97.44 16 ILE B C 1
ATOM 684 O O . ILE B 1 16 ? 2.254 17.25 11.109 1 97.44 16 ILE B O 1
ATOM 688 N N . LYS B 1 17 ? 1.479 19.266 10.672 1 97.94 17 LYS B N 1
ATOM 689 C CA . LYS B 1 17 ? 0.17 18.969 11.25 1 97.94 17 LYS B CA 1
ATOM 690 C C . LYS B 1 17 ? -0.707 18.203 10.273 1 97.94 17 LYS B C 1
ATOM 692 O O . LYS B 1 17 ? -0.704 18.469 9.078 1 97.94 17 LYS B O 1
ATOM 697 N N . LYS B 1 18 ? -1.522 17.266 10.766 1 98 18 LYS B N 1
ATOM 698 C CA . LYS B 1 18 ? -2.373 16.406 9.945 1 98 18 LYS B CA 1
ATOM 699 C C . LYS B 1 18 ? -3.326 17.234 9.086 1 98 18 LYS B C 1
ATOM 701 O O . LYS B 1 18 ? -3.455 17 7.887 1 98 18 LYS B O 1
ATOM 706 N N . MET B 1 19 ? -3.947 18.219 9.742 1 97.69 19 MET B N 1
ATOM 707 C CA . MET B 1 19 ? -4.918 19.062 9.062 1 97.69 19 MET B CA 1
ATOM 708 C C . MET B 1 19 ? -4.254 19.844 7.9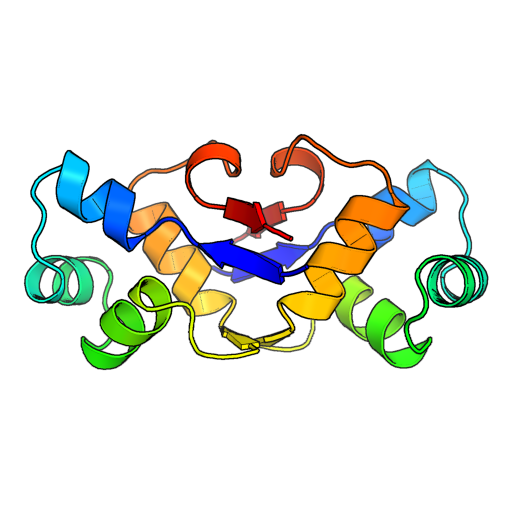34 1 97.69 19 MET B C 1
ATOM 710 O O . MET B 1 19 ? -4.801 19.953 6.836 1 97.69 19 MET B O 1
ATOM 714 N N . LYS B 1 20 ? -3.176 20.406 8.211 1 97.81 20 LYS B N 1
ATOM 715 C CA . LYS B 1 20 ? -2.434 21.172 7.211 1 97.81 20 LYS B CA 1
ATOM 716 C C . LYS B 1 20 ? -2.006 20.281 6.051 1 97.81 20 LYS B C 1
ATOM 718 O O . LYS B 1 20 ? -2.119 20.672 4.887 1 97.81 20 LYS B O 1
ATOM 723 N N . PHE B 1 21 ? -1.488 19.188 6.34 1 98.5 21 PHE B N 1
ATOM 724 C CA . PHE B 1 21 ? -1.063 18.25 5.305 1 98.5 21 PHE B CA 1
ATOM 725 C C . PHE B 1 21 ? -2.238 17.844 4.418 1 98.5 21 PHE B C 1
ATOM 727 O O . PHE B 1 21 ? -2.105 17.781 3.195 1 98.5 21 PHE B O 1
ATOM 734 N N . ALA B 1 22 ? -3.389 17.516 5.027 1 98.12 22 ALA B N 1
ATOM 735 C CA . ALA B 1 22 ? -4.594 17.141 4.289 1 98.12 22 ALA B CA 1
ATOM 736 C C . ALA B 1 22 ? -4.945 18.188 3.24 1 98.12 22 ALA B C 1
ATOM 738 O O . ALA B 1 22 ? -5.238 17.859 2.09 1 98.12 22 ALA B O 1
ATOM 739 N N . GLU B 1 23 ? -4.852 19.406 3.672 1 97 23 GLU B N 1
ATOM 740 C CA . GLU B 1 23 ? -5.125 20.516 2.771 1 97 23 GLU B CA 1
ATOM 741 C C . GLU B 1 23 ? -4.094 20.578 1.648 1 97 23 GLU B C 1
ATOM 743 O O . GLU B 1 23 ? -4.445 20.844 0.495 1 97 23 GLU B O 1
ATOM 748 N N . GLU B 1 24 ? -2.881 20.344 1.97 1 95.69 24 GLU B N 1
ATOM 749 C CA . GLU B 1 24 ? -1.78 20.422 1.014 1 95.69 24 GLU B CA 1
ATOM 750 C C . GLU B 1 24 ? -1.922 19.375 -0.078 1 95.69 24 GLU B C 1
ATOM 752 O O . GLU B 1 24 ? -1.637 19.641 -1.248 1 95.69 24 GLU B O 1
ATOM 757 N N . VAL B 1 25 ? -2.299 18.188 0.298 1 96.12 25 VAL B N 1
ATOM 758 C CA . VAL B 1 25 ? -2.354 17.078 -0.652 1 96.12 25 VAL B CA 1
ATOM 759 C C . VAL B 1 25 ? -3.746 17 -1.271 1 96.12 25 VAL B C 1
ATOM 761 O O . VAL B 1 25 ? -3.973 16.219 -2.207 1 96.12 25 VAL B O 1
ATOM 764 N N . GLY B 1 26 ? -4.641 17.703 -0.762 1 96.06 26 GLY B N 1
ATOM 765 C CA . GLY B 1 26 ? -5.992 17.734 -1.3 1 96.06 26 GLY B CA 1
ATOM 766 C C . GLY B 1 26 ? -6.828 16.531 -0.884 1 96.06 26 GLY B C 1
ATOM 767 O O . GLY B 1 26 ? -7.512 15.93 -1.713 1 96.06 26 GLY B O 1
ATOM 768 N N . VAL B 1 27 ? -6.734 16.141 0.306 1 95.69 27 VAL B N 1
ATOM 769 C CA . VAL B 1 27 ? -7.508 15.039 0.875 1 95.69 27 VAL B CA 1
ATOM 770 C C . VAL B 1 27 ? -8.227 15.516 2.139 1 95.69 27 VAL B C 1
ATOM 772 O O . VAL B 1 27 ? -7.832 16.516 2.744 1 95.69 27 VAL B O 1
ATOM 775 N N . ARG B 1 28 ? -9.25 14.812 2.449 1 97.19 28 ARG B N 1
ATOM 776 C CA . ARG B 1 28 ? -9.984 15.156 3.662 1 97.19 28 ARG B CA 1
ATOM 777 C C . ARG B 1 28 ? -9.18 14.789 4.906 1 97.19 28 ARG B C 1
ATOM 779 O O . ARG B 1 28 ? -8.484 13.773 4.93 1 97.19 28 ARG B O 1
ATOM 786 N N . ASN B 1 29 ? -9.406 15.617 5.93 1 97.5 29 ASN B N 1
ATOM 787 C CA . ASN B 1 29 ? -8.719 15.398 7.199 1 97.5 29 ASN B CA 1
ATOM 788 C C . ASN B 1 29 ? -8.969 13.992 7.734 1 97.5 29 ASN B C 1
ATOM 790 O O . ASN B 1 29 ? -8.062 13.367 8.289 1 97.5 29 ASN B O 1
ATOM 794 N N . ASN B 1 30 ? -10.141 13.555 7.566 1 97.19 30 ASN B N 1
ATOM 795 C CA . ASN B 1 30 ? -10.484 12.234 8.094 1 97.19 30 ASN B CA 1
ATOM 796 C C . ASN B 1 30 ? -9.688 11.133 7.402 1 97.19 30 ASN B C 1
ATOM 798 O O . ASN B 1 30 ? -9.359 10.125 8.023 1 97.19 30 ASN B O 1
ATOM 802 N N . VAL B 1 31 ? -9.383 11.305 6.105 1 96.75 31 VAL B N 1
ATOM 803 C CA . VAL B 1 31 ? -8.602 10.328 5.355 1 96.75 31 VAL B CA 1
ATOM 804 C C . VAL B 1 31 ? -7.18 10.258 5.914 1 96.75 31 VAL B C 1
ATOM 806 O O . VAL B 1 31 ? -6.648 9.172 6.148 1 96.75 31 VAL B O 1
ATOM 809 N N . ILE B 1 32 ? -6.605 11.445 6.133 1 98 32 ILE B N 1
ATOM 810 C CA . ILE B 1 32 ? -5.262 11.508 6.703 1 98 32 ILE B CA 1
ATOM 811 C C . ILE B 1 32 ? -5.262 10.891 8.094 1 98 32 ILE B C 1
ATOM 813 O O . ILE B 1 32 ? -4.371 10.102 8.43 1 98 32 ILE B O 1
ATOM 817 N N . SER B 1 33 ? -6.254 11.266 8.898 1 97.88 33 SER B N 1
ATOM 818 C CA . SER B 1 33 ? -6.367 10.711 10.242 1 97.88 33 SER B CA 1
ATOM 819 C C . SER B 1 33 ? -6.457 9.188 10.203 1 97.88 33 SER B C 1
ATOM 821 O O . SER B 1 33 ? -5.805 8.508 11 1 97.88 33 SER B O 1
ATOM 823 N N . GLU B 1 34 ? -7.242 8.68 9.297 1 97.12 34 GLU B N 1
ATOM 824 C CA . GLU B 1 34 ? -7.418 7.238 9.156 1 97.12 34 GLU B CA 1
ATOM 825 C C . GLU B 1 34 ? -6.117 6.566 8.727 1 97.12 34 GLU B C 1
ATOM 827 O O . GLU B 1 34 ? -5.762 5.504 9.234 1 97.12 34 GLU B O 1
ATOM 832 N N . LEU B 1 35 ? -5.41 7.16 7.777 1 97.44 35 LEU B N 1
ATOM 833 C CA . LEU B 1 35 ? -4.145 6.617 7.305 1 97.44 35 LEU B CA 1
ATOM 834 C C . LEU B 1 35 ? -3.104 6.609 8.422 1 97.44 35 LEU B C 1
ATOM 836 O O . LEU B 1 35 ? -2.32 5.664 8.539 1 97.44 35 LEU B O 1
ATOM 840 N N . CYS B 1 36 ? -3.174 7.605 9.227 1 98.12 36 CYS B N 1
ATOM 841 C CA . CYS B 1 36 ? -2.248 7.719 10.352 1 98.12 36 CYS B CA 1
ATOM 842 C C . CYS B 1 36 ? -2.561 6.68 11.422 1 98.12 36 CYS B C 1
ATOM 844 O O . CYS B 1 36 ? -1.649 6.109 12.023 1 98.12 36 CYS B O 1
ATOM 846 N N . ALA B 1 37 ? -3.746 6.441 11.617 1 97 37 ALA B N 1
ATOM 847 C CA . ALA B 1 37 ? -4.184 5.555 12.695 1 97 37 ALA B CA 1
ATOM 848 C C . ALA B 1 37 ? -3.938 4.094 12.336 1 97 37 ALA B C 1
ATOM 850 O O . ALA B 1 37 ? -3.797 3.246 13.219 1 97 37 ALA B O 1
ATOM 851 N N . ASN B 1 38 ? -3.887 3.711 11.172 1 97.31 38 ASN B N 1
ATOM 852 C CA . ASN B 1 38 ? -3.686 2.352 10.68 1 97.31 38 ASN B CA 1
ATOM 853 C C . ASN B 1 38 ? -4.738 1.395 11.234 1 97.31 38 ASN B C 1
ATOM 855 O O . ASN B 1 38 ? -4.43 0.249 11.57 1 97.31 38 ASN B O 1
ATOM 859 N N . GLN B 1 39 ? -5.898 1.82 11.305 1 94.62 39 GLN B N 1
ATOM 860 C CA . GLN B 1 39 ? -6.957 1.021 11.914 1 94.62 39 GLN B CA 1
ATOM 861 C C . GLN B 1 39 ? -7.797 0.318 10.859 1 94.62 39 GLN B C 1
ATOM 863 O O . GLN B 1 39 ? -8.367 -0.744 11.117 1 94.62 39 GLN B O 1
ATOM 868 N N . ARG B 1 40 ? -7.863 0.874 9.68 1 95.31 40 ARG B N 1
ATOM 869 C CA . ARG B 1 40 ? -8.664 0.285 8.609 1 95.31 40 ARG B CA 1
ATOM 870 C C . ARG B 1 40 ? -7.941 -0.9 7.977 1 95.31 40 ARG B C 1
ATOM 872 O O . ARG B 1 40 ? -6.719 -0.882 7.824 1 95.31 40 ARG B O 1
ATOM 879 N N . SER B 1 41 ? -8.742 -1.804 7.574 1 96.5 41 SER B N 1
ATOM 880 C CA . SER B 1 41 ? -8.18 -2.992 6.941 1 96.5 41 SER B CA 1
ATOM 881 C C . SER B 1 41 ? -7.77 -2.707 5.5 1 96.5 41 SER B C 1
ATOM 883 O O . SER B 1 41 ? -6.895 -3.385 4.953 1 96.5 41 SER B O 1
ATOM 885 N N . THR B 1 42 ? -8.391 -1.745 4.922 1 97.25 42 THR B N 1
ATOM 886 C CA . THR B 1 42 ? -8.094 -1.411 3.533 1 97.25 42 THR B CA 1
ATOM 887 C C . THR B 1 42 ? -7.57 0.017 3.42 1 97.25 42 THR B C 1
ATOM 889 O O . THR B 1 42 ? -7.742 0.823 4.336 1 97.25 42 THR B O 1
ATOM 892 N N . ILE B 1 43 ? -6.836 0.272 2.348 1 96.44 43 ILE B N 1
ATOM 893 C CA . ILE B 1 43 ? -6.383 1.63 2.066 1 96.44 43 ILE B CA 1
ATOM 894 C C . ILE B 1 43 ? -6.703 1.99 0.617 1 96.44 43 ILE B C 1
ATOM 896 O O . ILE B 1 43 ? -6.727 1.119 -0.256 1 96.44 43 ILE B O 1
ATOM 900 N N . ASN B 1 44 ? -6.977 3.209 0.484 1 97.5 44 ASN B N 1
ATOM 901 C CA . ASN B 1 44 ? -7.266 3.74 -0.844 1 97.5 44 ASN B CA 1
ATOM 902 C C . ASN B 1 44 ? -5.984 4.086 -1.601 1 97.5 44 ASN B C 1
ATOM 904 O O . ASN B 1 44 ? -5.156 4.855 -1.108 1 97.5 44 ASN B O 1
ATOM 908 N N . ARG B 1 45 ? -5.867 3.549 -2.832 1 97.44 45 ARG B N 1
ATOM 909 C CA . ARG B 1 45 ? -4.648 3.678 -3.623 1 97.44 45 ARG B CA 1
ATOM 910 C C . ARG B 1 45 ? -4.395 5.133 -4.004 1 97.44 45 ARG B C 1
ATOM 912 O O . ARG B 1 45 ? -3.244 5.578 -4.035 1 97.44 45 ARG B O 1
ATOM 919 N N . GLU B 1 46 ? -5.406 5.863 -4.273 1 97.06 46 GLU B N 1
ATOM 920 C CA . GLU B 1 46 ? -5.254 7.266 -4.637 1 97.06 46 GLU B CA 1
ATOM 921 C C . GLU B 1 46 ? -4.781 8.094 -3.445 1 97.06 46 GLU B C 1
ATOM 923 O O . GLU B 1 46 ? -3.9 8.945 -3.586 1 97.06 46 GLU B O 1
ATOM 928 N N . HIS B 1 47 ? -5.332 7.848 -2.348 1 97.19 47 HIS B N 1
ATOM 929 C CA . HIS B 1 47 ? -4.949 8.586 -1.148 1 97.19 47 HIS B CA 1
ATOM 930 C C . HIS B 1 47 ? -3.482 8.359 -0.805 1 97.19 47 HIS B C 1
ATOM 932 O O . HIS B 1 47 ? -2.766 9.305 -0.475 1 97.19 47 HIS B O 1
ATOM 938 N N . VAL B 1 48 ? -3.07 7.133 -0.941 1 97.12 48 VAL B N 1
ATOM 939 C CA . VAL B 1 48 ? -1.686 6.797 -0.631 1 97.12 48 VAL B CA 1
ATOM 940 C C . VAL B 1 48 ? -0.749 7.5 -1.61 1 97.12 48 VAL B C 1
ATOM 942 O O . VAL B 1 48 ? 0.291 8.031 -1.212 1 97.12 48 VAL B O 1
ATOM 945 N N . ALA B 1 49 ? -1.189 7.484 -2.818 1 97.19 49 ALA B N 1
ATOM 946 C CA . ALA B 1 49 ? -0.38 8.156 -3.832 1 97.19 49 ALA B CA 1
ATOM 947 C C . ALA B 1 49 ? -0.249 9.648 -3.535 1 97.19 49 ALA B C 1
ATOM 949 O O . ALA B 1 49 ? 0.844 10.211 -3.623 1 97.19 49 ALA B O 1
ATOM 950 N N . LYS B 1 50 ? -1.317 10.281 -3.176 1 97 50 LYS B N 1
ATOM 951 C CA . LYS B 1 50 ? -1.312 11.703 -2.846 1 97 50 LYS B CA 1
ATOM 952 C C . LYS B 1 50 ? -0.41 11.984 -1.647 1 97 50 LYS B C 1
ATOM 954 O O . LYS B 1 50 ? 0.328 12.977 -1.639 1 97 50 LYS B O 1
ATOM 959 N N . VAL B 1 51 ? -0.488 11.133 -0.706 1 97.31 51 VAL B N 1
ATOM 960 C CA . VAL B 1 51 ? 0.314 11.281 0.503 1 97.31 51 VAL B CA 1
ATOM 961 C C . VAL B 1 51 ? 1.797 11.156 0.159 1 97.31 51 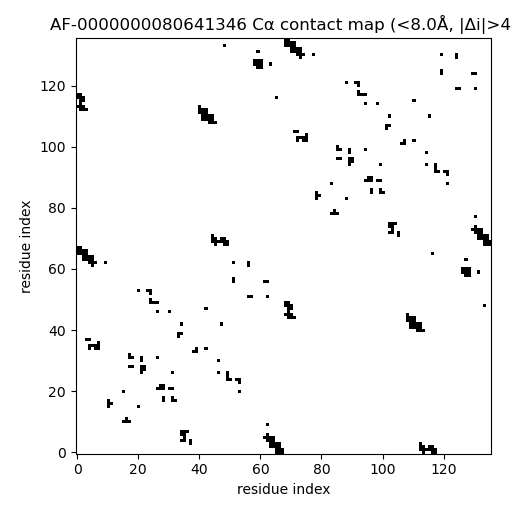VAL B C 1
ATOM 963 O O . VAL B 1 51 ? 2.607 11.992 0.565 1 97.31 51 VAL B O 1
ATOM 966 N N . ALA B 1 52 ? 2.123 10.133 -0.563 1 97.06 52 ALA B N 1
ATOM 967 C CA . ALA B 1 52 ? 3.514 9.93 -0.962 1 97.06 52 ALA B CA 1
ATOM 968 C C . ALA B 1 52 ? 4.047 11.133 -1.738 1 97.06 52 ALA B C 1
ATOM 970 O O . ALA B 1 52 ? 5.152 11.609 -1.478 1 97.06 52 ALA B O 1
ATOM 971 N N . LYS B 1 53 ? 3.25 11.594 -2.645 1 96.38 53 LYS B N 1
ATOM 972 C CA . LYS B 1 53 ? 3.645 12.734 -3.463 1 96.38 53 LYS B CA 1
ATOM 973 C C . LYS B 1 53 ? 3.771 14 -2.617 1 96.38 53 LYS B C 1
ATOM 975 O O . LYS B 1 53 ? 4.734 14.758 -2.762 1 96.38 53 LYS B O 1
ATOM 980 N N . GLY B 1 54 ? 2.816 14.188 -1.779 1 96.31 54 GLY B N 1
ATOM 981 C CA . GLY B 1 54 ? 2.814 15.359 -0.918 1 96.31 54 GLY B CA 1
ATOM 982 C C . GLY B 1 54 ? 4.02 15.43 -0 1 96.31 54 GLY B C 1
ATOM 983 O O . GLY B 1 54 ? 4.508 16.516 0.316 1 96.31 54 GLY B O 1
ATOM 984 N N . LEU B 1 55 ? 4.52 14.266 0.367 1 97.25 55 LEU B N 1
ATOM 985 C CA . LEU B 1 55 ? 5.668 14.188 1.264 1 97.25 55 LEU B CA 1
ATOM 986 C C . LEU B 1 55 ? 6.969 14.094 0.474 1 97.25 55 LEU B C 1
ATOM 988 O O . LEU B 1 55 ? 8.055 14.117 1.056 1 97.25 55 LEU B O 1
ATOM 992 N N . GLY B 1 56 ? 6.812 13.945 -0.782 1 96.06 56 GLY B N 1
ATOM 993 C CA . GLY B 1 56 ? 7.992 13.797 -1.618 1 96.06 56 GLY B CA 1
ATOM 994 C C . GLY B 1 56 ? 8.734 12.5 -1.373 1 96.06 56 GLY B C 1
ATOM 995 O O . GLY B 1 56 ? 9.969 12.461 -1.43 1 96.06 56 GLY B O 1
ATOM 996 N N . ILE B 1 57 ? 8.062 11.555 -1.063 1 95.38 57 ILE B N 1
ATOM 997 C CA . ILE B 1 57 ? 8.68 10.273 -0.753 1 95.38 57 ILE B CA 1
ATOM 998 C C . ILE B 1 57 ? 8.867 9.461 -2.035 1 95.38 57 ILE B C 1
ATOM 1000 O O . ILE B 1 57 ? 7.906 9.242 -2.781 1 95.38 57 ILE B O 1
ATOM 1004 N N . THR B 1 58 ? 10.086 9.023 -2.268 1 93.19 58 THR B N 1
ATOM 1005 C CA . THR B 1 58 ? 10.398 8.211 -3.438 1 93.19 58 THR B CA 1
ATOM 1006 C C . THR B 1 58 ? 10.789 6.797 -3.021 1 93.19 58 THR B C 1
ATOM 1008 O O . THR B 1 58 ? 10.781 5.875 -3.844 1 93.19 58 THR B O 1
ATOM 1011 N N . ASP B 1 59 ? 11.203 6.734 -1.778 1 97.19 59 ASP B N 1
ATOM 1012 C CA . ASP B 1 59 ? 11.523 5.438 -1.2 1 97.19 59 ASP B CA 1
ATOM 1013 C C . ASP B 1 59 ? 10.336 4.867 -0.43 1 97.19 59 ASP B C 1
ATOM 1015 O O . ASP B 1 59 ? 10.039 5.305 0.683 1 97.19 59 ASP B O 1
ATOM 1019 N N . MET B 1 60 ? 9.75 3.85 -0.982 1 97.44 60 MET B N 1
ATOM 1020 C CA . MET B 1 60 ? 8.531 3.289 -0.401 1 97.44 60 MET B CA 1
ATOM 1021 C C . MET B 1 60 ? 8.82 2.66 0.958 1 97.44 60 MET B C 1
ATOM 1023 O O . MET B 1 60 ? 7.91 2.482 1.77 1 97.44 60 MET B O 1
ATOM 1027 N N . ASN B 1 61 ? 10.102 2.373 1.205 1 97.69 61 ASN B N 1
ATOM 1028 C CA . ASN B 1 61 ? 10.461 1.841 2.514 1 97.69 61 ASN B CA 1
ATOM 1029 C C . ASN B 1 61 ? 10.258 2.875 3.617 1 97.69 61 ASN B C 1
ATOM 1031 O O . ASN B 1 61 ? 10.117 2.521 4.789 1 97.69 61 ASN B O 1
ATOM 1035 N N . GLU B 1 62 ? 10.266 4.094 3.256 1 97.38 62 GLU B N 1
ATOM 1036 C CA . GLU B 1 62 ? 10.062 5.168 4.223 1 97.38 62 GLU B CA 1
ATOM 1037 C C . GLU B 1 62 ? 8.602 5.266 4.645 1 97.38 62 GLU B C 1
ATOM 1039 O O . GLU B 1 62 ? 8.297 5.66 5.77 1 97.38 62 GLU B O 1
ATOM 1044 N N . LEU B 1 63 ? 7.68 4.863 3.732 1 97.81 63 LEU B N 1
ATOM 1045 C CA . LEU B 1 63 ? 6.254 5.078 3.959 1 97.81 63 LEU B CA 1
ATOM 1046 C C . LEU B 1 63 ? 5.578 3.799 4.441 1 97.81 63 LEU B C 1
ATOM 1048 O O . LEU B 1 63 ? 4.645 3.848 5.242 1 97.81 63 LEU B O 1
ATOM 1052 N N . PHE B 1 64 ? 6.078 2.652 3.928 1 97.88 64 PHE B N 1
ATOM 1053 C CA . PHE B 1 64 ? 5.418 1.38 4.195 1 97.88 64 PHE B CA 1
ATOM 1054 C C . PHE B 1 64 ? 6.309 0.48 5.047 1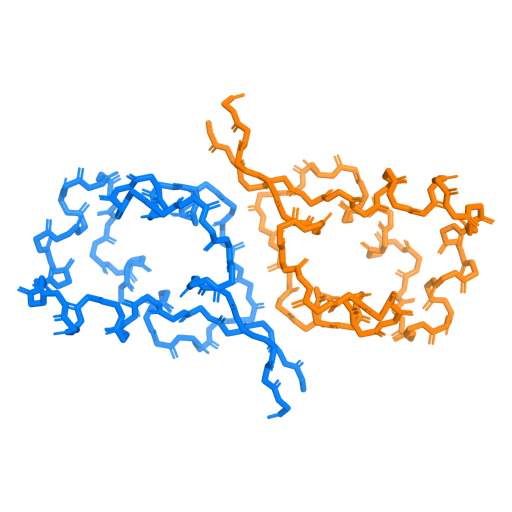 97.88 64 PHE B C 1
ATOM 1056 O O . PHE B 1 64 ? 7.52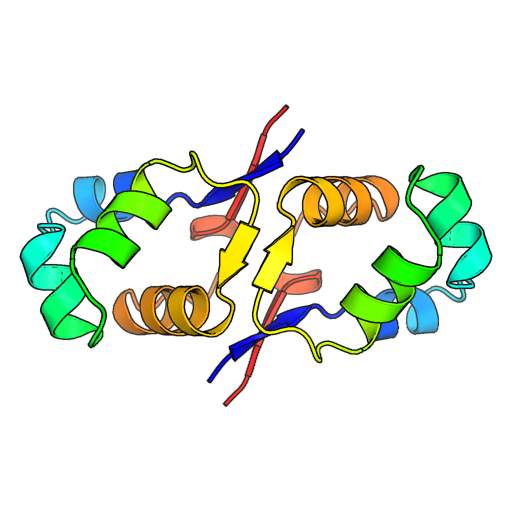7 0.459 4.871 1 97.88 64 PHE B O 1
ATOM 1063 N N . GLU B 1 65 ? 5.699 -0.268 5.918 1 96.75 65 GLU B N 1
ATOM 1064 C CA . GLU B 1 65 ? 6.363 -1.286 6.723 1 96.75 65 GLU B CA 1
ATOM 1065 C C . GLU B 1 65 ? 5.441 -2.475 6.988 1 96.75 65 GLU B C 1
ATOM 1067 O O . GLU B 1 65 ? 4.258 -2.295 7.273 1 96.75 65 GLU B O 1
ATOM 1072 N N . ILE B 1 66 ? 5.965 -3.689 6.832 1 95.94 66 ILE B N 1
ATOM 1073 C CA . ILE B 1 66 ? 5.211 -4.871 7.23 1 95.94 66 ILE B CA 1
ATOM 1074 C C . ILE B 1 66 ? 5.461 -5.172 8.711 1 95.94 66 ILE B C 1
ATOM 1076 O O . ILE B 1 66 ? 6.609 -5.34 9.125 1 95.94 66 ILE B O 1
ATOM 1080 N N . ARG B 1 67 ? 4.281 -5.117 9.414 1 93 67 ARG B N 1
ATOM 1081 C CA . ARG B 1 67 ? 4.402 -5.371 10.844 1 93 67 ARG B CA 1
ATOM 1082 C C . ARG B 1 67 ? 3.656 -6.641 11.242 1 93 67 ARG B C 1
ATOM 1084 O O . ARG B 1 67 ? 2.621 -6.965 10.664 1 93 67 ARG B O 1
ATOM 1091 N N . ASP B 1 68 ? 4.141 -7.469 12.117 1 84.12 68 ASP B N 1
ATOM 1092 C CA . ASP B 1 68 ? 3.527 -8.703 12.602 1 84.12 68 ASP B CA 1
ATOM 1093 C C . ASP B 1 68 ? 2.439 -8.406 13.633 1 84.12 68 ASP B C 1
ATOM 1095 O O . ASP B 1 68 ? 2.529 -7.422 14.375 1 84.12 68 ASP B O 1
#

InterPro domains:
  IPR001387 Cro/C1-type, helix-turn-helix domain [PF13443] (6-66)
  IPR001387 Cro/C1-type, helix-turn-helix domain [PS50943] (7-63)
  IPR010982 Lambda repressor-like, DNA-binding domain superfamily [G3DSA:1.10.260.40] (4-65)
  IPR010982 Lambda repressor-like, DNA-binding domain superfamily [SSF47413] (2-58)

Sequence (136 aa):
MRLYIKLEEILDKRGIKKMKFAEEVGVRNNVISELCANQRSTINREHVAKVAKGLGITDMNELFEIRDMRLYIKLEEILDKRGIKKMKFAEEVGVRNNVISELCANQRSTINREHVAKVAKGLGITDMNELFEIRD

Radius of gyration: 14.86 Å; Cα contacts (8 Å, |Δi|>4): 200; chains: 2; bounding box: 23×43×28 Å

pLDDT: mean 96.72, std 2.2, range [84.12, 98.5]

Organism: Bacillus amyloliquefaciens (strain ATCC 23350 / DSM 7 / BCRC 11601 / CCUG 28519 / NBRC 15535 / NRRL B-14393 / F) (NCBI:txid692420)